Protein AF-A0A350P5P6-F1 (afdb_monomer_lite)

Structure (mmCIF, N/CA/C/O backbone):
data_AF-A0A350P5P6-F1
#
_entry.id   AF-A0A350P5P6-F1
#
loop_
_atom_site.group_PDB
_atom_site.id
_atom_site.type_symbol
_atom_site.label_atom_id
_atom_site.label_alt_id
_atom_site.label_comp_id
_atom_site.label_asym_id
_atom_site.label_entity_id
_atom_site.label_seq_id
_atom_site.pdbx_PDB_ins_code
_atom_site.Cartn_x
_atom_site.Cartn_y
_atom_site.Cartn_z
_atom_site.occupancy
_atom_site.B_iso_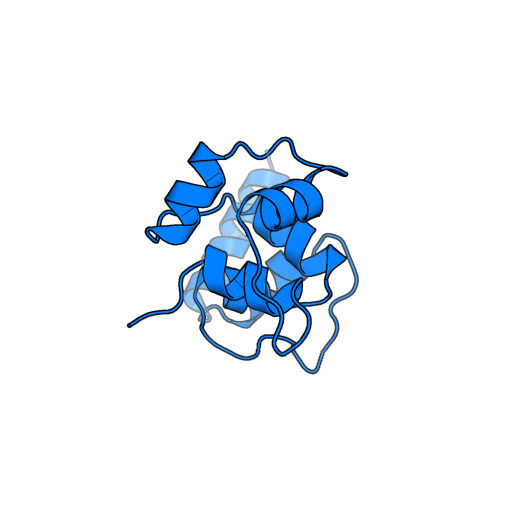or_equiv
_atom_site.auth_seq_id
_atom_site.auth_comp_id
_atom_site.auth_asym_id
_atom_site.auth_atom_id
_atom_site.pdbx_PDB_model_num
ATOM 1 N N . MET A 1 1 ? -15.021 -11.899 0.113 1.00 54.78 1 MET A N 1
ATOM 2 C CA . MET A 1 1 ? -14.734 -10.493 -0.240 1.00 54.78 1 MET A CA 1
ATOM 3 C C . MET A 1 1 ? -13.230 -10.360 -0.324 1.00 54.78 1 MET A C 1
ATOM 5 O O . MET A 1 1 ? -12.569 -10.803 0.603 1.00 54.78 1 MET A O 1
ATOM 9 N N . THR A 1 2 ? -12.703 -9.854 -1.435 1.00 73.69 2 THR A N 1
ATOM 10 C CA . THR A 1 2 ? -11.263 -9.608 -1.598 1.00 73.69 2 THR A CA 1
ATOM 11 C C . THR A 1 2 ? -10.890 -8.368 -0.795 1.00 73.69 2 THR A C 1
ATOM 13 O O . THR A 1 2 ? -11.576 -7.354 -0.919 1.00 73.69 2 THR A O 1
ATOM 16 N N . GLU A 1 3 ? -9.846 -8.439 0.034 1.00 87.50 3 GLU A N 1
ATOM 17 C CA . GLU A 1 3 ? -9.342 -7.257 0.740 1.00 87.50 3 GLU A CA 1
ATOM 18 C C . GLU A 1 3 ? -8.945 -6.178 -0.269 1.00 87.50 3 GLU A C 1
ATOM 20 O O . GLU A 1 3 ? -8.384 -6.462 -1.333 1.00 87.50 3 GLU A O 1
ATOM 25 N N . THR A 1 4 ? -9.234 -4.925 0.055 1.00 94.31 4 THR A N 1
ATOM 26 C CA . THR A 1 4 ? -8.873 -3.792 -0.793 1.00 94.31 4 THR A CA 1
ATOM 27 C C . THR A 1 4 ? -7.486 -3.265 -0.437 1.00 94.31 4 THR A C 1
ATOM 29 O O . THR A 1 4 ? -6.906 -3.603 0.597 1.00 94.31 4 THR A O 1
ATOM 32 N N . ILE A 1 5 ? -6.937 -2.392 -1.284 1.00 94.25 5 ILE A N 1
ATOM 33 C CA . ILE A 1 5 ? -5.680 -1.698 -0.973 1.00 94.25 5 ILE A CA 1
ATOM 34 C C . ILE A 1 5 ? -5.833 -0.880 0.318 1.00 94.25 5 ILE A C 1
ATOM 36 O O . ILE A 1 5 ? -4.906 -0.820 1.123 1.00 94.25 5 ILE A O 1
ATOM 40 N N . PHE A 1 6 ? -7.005 -0.274 0.539 1.00 95.12 6 PHE A N 1
ATOM 41 C CA . PHE A 1 6 ? -7.289 0.434 1.785 1.00 95.12 6 PHE A CA 1
ATOM 42 C C . PHE A 1 6 ? -7.207 -0.494 2.999 1.00 95.12 6 PHE A C 1
ATOM 44 O O . PHE A 1 6 ? -6.531 -0.144 3.963 1.00 95.12 6 PHE A O 1
ATOM 51 N N . ASP A 1 7 ? -7.844 -1.666 2.937 1.00 94.44 7 ASP A N 1
ATOM 52 C CA . ASP A 1 7 ? -7.867 -2.620 4.053 1.00 94.44 7 ASP A CA 1
ATOM 53 C C . ASP A 1 7 ? -6.453 -3.082 4.405 1.00 94.44 7 ASP A C 1
ATOM 55 O O . ASP A 1 7 ? -6.063 -3.079 5.570 1.00 94.44 7 ASP A O 1
ATOM 59 N N . ARG A 1 8 ? -5.630 -3.364 3.390 1.00 94.44 8 ARG A N 1
ATOM 60 C CA . ARG A 1 8 ? -4.229 -3.740 3.596 1.00 94.44 8 ARG A CA 1
ATOM 61 C C . ARG A 1 8 ? -3.408 -2.623 4.223 1.00 94.44 8 ARG A C 1
ATOM 63 O O . ARG A 1 8 ? -2.661 -2.874 5.165 1.00 94.44 8 ARG A O 1
ATOM 70 N N . ILE A 1 9 ? -3.566 -1.379 3.769 1.00 95.06 9 ILE A N 1
ATOM 71 C CA . ILE A 1 9 ? -2.908 -0.228 4.409 1.00 95.06 9 ILE A CA 1
ATOM 72 C C . ILE A 1 9 ? -3.381 -0.080 5.857 1.00 95.06 9 ILE A C 1
ATOM 74 O O . ILE A 1 9 ? -2.559 0.161 6.740 1.00 95.06 9 ILE A O 1
ATOM 78 N N . ALA A 1 10 ? -4.683 -0.228 6.106 1.00 94.81 10 ALA A N 1
ATOM 79 C CA . ALA A 1 10 ? -5.263 -0.139 7.437 1.00 94.81 10 ALA A CA 1
ATOM 80 C C . ALA A 1 10 ? -4.690 -1.207 8.376 1.00 94.81 10 ALA A C 1
ATOM 82 O O . ALA A 1 10 ? -4.314 -0.874 9.497 1.00 94.81 10 ALA A O 1
ATOM 83 N N . THR A 1 11 ? -4.517 -2.441 7.901 1.00 93.88 11 THR A N 1
ATOM 84 C CA . THR A 1 11 ? -3.836 -3.518 8.636 1.00 93.88 11 THR A CA 1
ATOM 85 C C . THR A 1 11 ? -2.388 -3.162 8.981 1.00 93.88 11 THR A C 1
ATOM 87 O O . THR A 1 11 ? -1.908 -3.501 10.059 1.00 93.88 11 THR A O 1
ATOM 90 N N . VAL A 1 12 ? -1.681 -2.456 8.095 1.00 93.75 12 VAL A N 1
ATOM 91 C CA . VAL A 1 12 ? -0.276 -2.069 8.310 1.00 93.75 12 VAL A CA 1
ATOM 92 C C . VAL A 1 12 ? -0.135 -0.949 9.344 1.00 93.75 12 VAL A C 1
ATOM 94 O O . VAL A 1 12 ? 0.784 -0.984 10.161 1.00 93.75 12 VAL A O 1
ATOM 97 N N . ILE A 1 13 ? -0.998 0.071 9.283 1.00 94.75 13 ILE A N 1
ATOM 98 C CA . ILE A 1 13 ? -0.866 1.281 10.116 1.00 94.75 13 ILE A CA 1
ATOM 99 C C . ILE A 1 13 ? -1.695 1.233 11.401 1.00 94.75 13 ILE A C 1
ATOM 101 O O . ILE A 1 13 ? -1.488 2.062 12.287 1.00 94.75 13 ILE A O 1
ATOM 105 N N . GLY A 1 14 ? -2.669 0.328 11.470 1.00 90.50 14 GLY A N 1
ATOM 106 C CA . GLY A 1 14 ? -3.602 0.198 12.578 1.00 90.50 14 GLY A CA 1
ATOM 107 C C . GLY A 1 14 ? -3.051 -0.636 13.729 1.00 90.50 14 GLY A C 1
ATOM 108 O O . GLY A 1 14 ? -2.255 -1.554 13.547 1.00 90.50 14 GLY A O 1
ATOM 109 N N . THR A 1 15 ? -3.531 -0.334 14.931 1.00 86.44 15 THR A N 1
ATOM 110 C CA . THR A 1 15 ? -3.354 -1.190 16.109 1.00 86.44 15 THR A CA 1
ATOM 111 C C . THR A 1 15 ? -4.487 -2.222 16.147 1.00 86.44 15 THR A C 1
ATOM 113 O O . THR A 1 15 ? -5.625 -1.861 15.824 1.00 86.44 15 THR A O 1
ATOM 116 N N . PRO A 1 16 ? -4.243 -3.478 16.571 1.00 81.31 16 PRO A N 1
ATOM 117 C CA . PRO A 1 16 ? -5.313 -4.455 16.758 1.00 81.31 16 PRO A CA 1
ATOM 118 C C . PRO A 1 16 ? -6.471 -3.890 17.595 1.00 81.31 16 PRO A C 1
ATOM 120 O O . PRO A 1 16 ? -6.258 -3.333 18.670 1.00 81.31 16 PRO A O 1
ATOM 123 N N . GLY A 1 17 ? -7.698 -4.010 17.084 1.00 80.19 17 GLY A N 1
ATOM 124 C CA . GLY A 1 17 ? -8.911 -3.502 17.738 1.00 80.19 17 GLY A CA 1
ATOM 125 C C . GLY A 1 17 ? -9.207 -2.012 17.523 1.00 80.19 17 GLY A C 1
ATOM 126 O O . GLY A 1 17 ? -10.279 -1.551 17.915 1.00 80.19 17 GLY A O 1
ATOM 127 N N . GLN A 1 18 ? -8.321 -1.254 16.870 1.00 88.00 18 GLN A N 1
ATOM 128 C CA . GLN A 1 18 ? -8.563 0.148 16.537 1.00 88.00 18 GLN A CA 1
ATOM 129 C C . GLN A 1 18 ? -9.109 0.296 15.114 1.00 88.00 18 GLN A C 1
ATOM 131 O O . GLN A 1 18 ? -8.568 -0.244 14.151 1.00 88.00 18 GLN A O 1
ATOM 136 N N . LYS A 1 19 ? -10.165 1.101 14.967 1.00 90.75 19 LYS A N 1
ATOM 137 C CA . LYS A 1 19 ? -10.689 1.476 13.652 1.00 90.75 19 LYS A CA 1
ATOM 138 C C . LYS A 1 19 ? -9.757 2.485 12.977 1.00 90.75 19 LYS A C 1
ATOM 140 O O . LYS A 1 19 ? -9.462 3.528 13.557 1.00 90.75 19 LYS A O 1
ATOM 145 N N . VAL A 1 20 ? -9.341 2.181 11.750 1.00 94.44 20 VAL A N 1
ATOM 146 C CA . VAL A 1 20 ? -8.554 3.075 10.889 1.00 94.44 20 VAL A CA 1
ATOM 147 C C . VAL A 1 20 ? -9.487 3.845 9.960 1.00 94.44 20 VAL A C 1
ATOM 149 O O . VAL A 1 20 ? -10.379 3.267 9.336 1.00 94.44 20 VAL A O 1
ATOM 152 N N . TYR A 1 21 ? -9.279 5.155 9.850 1.00 95.00 21 TYR A N 1
ATOM 153 C CA . TYR A 1 21 ? -10.042 6.037 8.973 1.00 95.00 21 TYR A CA 1
ATOM 154 C C . TYR A 1 21 ? -9.213 6.478 7.763 1.00 95.00 21 TYR A C 1
ATOM 156 O O . TYR A 1 21 ? -7.984 6.423 7.747 1.00 95.00 21 TYR A O 1
ATOM 164 N N . GLN A 1 22 ? -9.883 7.005 6.735 1.00 93.88 22 GLN A N 1
ATOM 165 C CA . GLN A 1 22 ? -9.204 7.540 5.547 1.00 93.88 22 GLN A CA 1
ATOM 166 C C . GLN A 1 22 ? -8.187 8.641 5.887 1.00 93.88 22 GLN A C 1
ATOM 168 O O . GLN A 1 22 ? -7.146 8.741 5.241 1.00 93.88 22 GLN A O 1
ATOM 173 N N . ALA A 1 23 ? -8.457 9.445 6.920 1.00 94.19 23 ALA A N 1
ATOM 174 C CA . ALA A 1 23 ? -7.538 10.476 7.394 1.00 94.19 23 ALA A CA 1
ATOM 175 C C . ALA A 1 23 ? -6.210 9.892 7.911 1.00 94.19 23 ALA A C 1
ATOM 177 O O . ALA A 1 23 ? -5.154 10.488 7.684 1.00 94.19 23 ALA A O 1
ATOM 178 N N . ASP A 1 24 ? -6.246 8.713 8.538 1.00 95.31 24 ASP A N 1
ATOM 179 C CA . ASP A 1 24 ? -5.054 8.020 9.033 1.00 95.31 24 ASP A CA 1
ATOM 180 C C . ASP A 1 24 ? -4.200 7.515 7.870 1.00 95.31 24 ASP A C 1
ATOM 182 O O . ASP A 1 24 ? -2.985 7.721 7.850 1.00 95.31 24 ASP A O 1
ATOM 186 N N . VAL A 1 25 ? -4.849 6.960 6.840 1.00 94.25 25 VAL A N 1
ATOM 187 C CA . VAL A 1 25 ? -4.185 6.580 5.588 1.00 94.25 25 VAL A CA 1
ATOM 188 C C . VAL A 1 25 ? -3.528 7.798 4.943 1.00 94.25 25 VAL A C 1
ATOM 190 O O . VAL A 1 25 ? -2.339 7.765 4.653 1.00 94.25 25 VAL A O 1
ATOM 193 N N . ILE A 1 26 ? -4.233 8.924 4.794 1.00 95.00 26 ILE A N 1
ATOM 194 C CA . ILE A 1 26 ? -3.639 10.157 4.241 1.00 95.00 26 ILE A CA 1
ATOM 195 C C . ILE A 1 26 ? -2.413 10.592 5.058 1.00 95.00 26 ILE A C 1
ATOM 197 O O . ILE A 1 26 ? -1.376 10.955 4.492 1.00 95.00 26 ILE A O 1
ATOM 201 N N . LYS A 1 27 ? -2.505 10.538 6.392 1.00 94.50 27 LYS A N 1
ATOM 202 C CA . LYS A 1 27 ? -1.407 10.898 7.296 1.00 94.50 27 LYS A CA 1
ATOM 203 C C . LYS A 1 27 ? -0.194 9.982 7.119 1.00 94.50 27 LYS A C 1
ATOM 205 O O . LYS A 1 27 ? 0.931 10.482 7.138 1.00 94.50 27 LYS A O 1
ATOM 210 N N . ALA A 1 28 ? -0.400 8.687 6.880 1.00 93.19 28 ALA A N 1
ATOM 211 C CA . ALA A 1 28 ? 0.680 7.731 6.639 1.00 93.19 28 ALA A CA 1
ATOM 212 C C . ALA A 1 28 ? 1.552 8.112 5.426 1.00 93.19 28 ALA A C 1
ATOM 214 O O . ALA A 1 28 ? 2.770 7.915 5.472 1.00 93.19 28 ALA A O 1
ATOM 215 N N . PHE A 1 29 ? 0.959 8.728 4.393 1.00 93.06 29 PHE A N 1
ATOM 216 C CA . PHE A 1 29 ? 1.636 9.132 3.151 1.00 93.06 29 PHE A CA 1
ATOM 217 C C . PHE A 1 29 ? 2.203 10.563 3.147 1.00 93.06 29 PHE A C 1
ATOM 219 O O . PHE A 1 29 ? 3.107 10.851 2.359 1.00 93.06 29 PHE A O 1
ATOM 226 N N . ARG A 1 30 ? 1.736 11.448 4.042 1.00 88.75 30 ARG A N 1
ATOM 227 C CA . ARG A 1 30 ? 2.088 12.886 4.068 1.00 88.75 30 ARG A CA 1
ATOM 228 C C . ARG A 1 30 ? 3.583 13.254 4.070 1.00 88.75 30 ARG A C 1
ATOM 230 O O . ARG A 1 30 ? 3.877 14.332 3.562 1.00 88.75 30 ARG A O 1
ATOM 237 N N . PRO A 1 31 ? 4.529 12.438 4.575 1.00 85.81 31 PRO A N 1
ATOM 238 C CA . PRO A 1 31 ? 5.948 12.792 4.496 1.00 85.81 31 PRO A CA 1
ATOM 239 C C . PRO A 1 31 ? 6.517 12.835 3.070 1.00 85.81 31 PRO A C 1
ATOM 241 O O . PRO A 1 31 ? 7.528 13.492 2.851 1.00 85.81 31 PRO A O 1
ATOM 244 N N . LYS A 1 32 ? 5.894 12.143 2.104 1.00 87.75 32 LYS A N 1
ATOM 245 C CA . LYS A 1 32 ? 6.389 12.062 0.717 1.00 87.75 32 LYS A CA 1
ATOM 246 C C . LYS A 1 32 ? 5.328 12.404 -0.322 1.00 87.75 32 LYS A C 1
ATOM 248 O O . LYS A 1 32 ? 5.643 13.038 -1.324 1.00 87.75 32 LYS A O 1
ATOM 253 N N . PHE A 1 33 ? 4.072 12.028 -0.084 1.00 91.31 33 PHE A N 1
ATOM 254 C CA . PHE A 1 33 ? 2.996 12.187 -1.056 1.00 91.31 33 PHE A CA 1
ATOM 255 C C . PHE A 1 33 ? 1.831 12.998 -0.505 1.00 91.31 33 PHE A C 1
ATOM 257 O O . PHE A 1 33 ? 1.389 12.830 0.632 1.00 91.31 33 PHE A O 1
ATOM 264 N N . ARG A 1 34 ? 1.250 13.824 -1.377 1.00 92.25 34 ARG A N 1
ATOM 265 C CA . ARG A 1 34 ? -0.069 14.418 -1.153 1.00 92.25 34 ARG A CA 1
ATOM 266 C C . ARG A 1 34 ? -1.135 13.450 -1.658 1.00 92.25 34 ARG A C 1
ATOM 268 O O . ARG A 1 34 ? -1.429 13.409 -2.847 1.00 92.25 34 ARG A O 1
ATOM 275 N N . VAL A 1 35 ? -1.691 12.651 -0.752 1.00 93.06 35 VAL A N 1
ATOM 276 C CA . VAL A 1 35 ? -2.823 11.760 -1.043 1.00 93.06 35 VAL A CA 1
ATOM 277 C C . VAL A 1 35 ? -4.124 12.480 -0.696 1.00 93.06 35 VAL A C 1
ATOM 279 O O . VAL A 1 35 ? -4.264 13.027 0.397 1.00 93.06 35 VAL A O 1
ATOM 282 N N . SER A 1 36 ? -5.066 12.508 -1.640 1.00 93.88 36 SER A N 1
ATOM 283 C CA . SER A 1 36 ? -6.394 13.088 -1.425 1.00 93.88 36 SER A CA 1
ATOM 284 C C . SER A 1 36 ? -7.348 12.061 -0.817 1.00 93.88 36 SER A C 1
ATOM 286 O O . SER A 1 36 ? -7.175 10.858 -1.005 1.00 93.88 36 SER A O 1
ATOM 288 N N . GLN A 1 37 ? -8.410 12.528 -0.163 1.00 93.38 37 GLN A N 1
ATOM 289 C CA . GLN A 1 37 ? -9.474 11.645 0.315 1.00 93.38 37 GLN A CA 1
ATOM 290 C C . GLN A 1 37 ? -10.131 10.854 -0.828 1.00 93.38 37 GLN A C 1
ATOM 292 O O . GLN A 1 37 ? -10.394 9.667 -0.678 1.00 93.38 37 GLN A O 1
ATOM 297 N N . SER A 1 38 ? -10.298 11.473 -2.003 1.00 94.50 38 SER A N 1
ATOM 298 C CA . SER A 1 38 ? -10.806 10.793 -3.203 1.00 94.50 38 SER A CA 1
ATOM 299 C C . SER A 1 38 ? -9.923 9.609 -3.613 1.00 94.50 38 SER A C 1
ATOM 301 O O . SER A 1 38 ? -10.440 8.536 -3.914 1.00 94.50 38 SER A O 1
ATOM 303 N N . SER A 1 39 ? -8.596 9.766 -3.562 1.00 93.94 39 SER A N 1
ATOM 304 C CA . SER A 1 39 ? -7.649 8.680 -3.845 1.00 93.94 39 SER A CA 1
ATOM 305 C C . SER A 1 39 ? -7.820 7.510 -2.875 1.00 93.94 39 SER A C 1
ATOM 307 O O . SER A 1 39 ? -7.821 6.362 -3.302 1.00 93.94 39 SER A O 1
ATOM 309 N N . VAL A 1 40 ? -8.016 7.794 -1.586 1.00 94.69 40 VAL A N 1
ATOM 310 C CA . VAL A 1 40 ? -8.225 6.748 -0.575 1.00 94.69 40 VAL A CA 1
ATOM 311 C C . VAL A 1 40 ? -9.572 6.049 -0.759 1.00 94.69 40 VAL A C 1
ATOM 313 O O . VAL A 1 40 ? -9.630 4.827 -0.674 1.00 94.69 40 VAL A O 1
ATOM 316 N N . SER A 1 41 ? -10.642 6.786 -1.074 1.00 94.94 41 SER A N 1
ATOM 317 C CA . SER A 1 41 ? -11.945 6.186 -1.397 1.00 94.94 41 S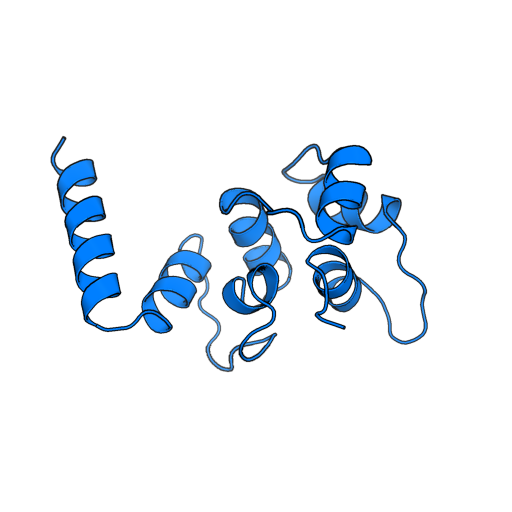ER A CA 1
ATOM 318 C C . SER A 1 41 ? -11.864 5.250 -2.602 1.00 94.94 41 SER A C 1
ATOM 320 O O . SER A 1 41 ? -12.452 4.176 -2.570 1.00 94.94 41 SER A O 1
ATOM 322 N N . LYS A 1 42 ? -11.087 5.617 -3.629 1.00 94.19 42 LYS A N 1
ATOM 323 C CA . LYS A 1 42 ? -10.820 4.752 -4.785 1.00 94.19 42 LYS A CA 1
ATOM 324 C C . LYS A 1 42 ? -10.097 3.462 -4.384 1.00 94.19 42 LYS A C 1
ATOM 326 O O . LYS A 1 42 ? -10.480 2.381 -4.817 1.00 94.19 42 LYS A O 1
ATOM 331 N N . TRP A 1 43 ? -9.105 3.545 -3.498 1.00 94.75 43 TRP A N 1
ATOM 332 C CA . TRP A 1 43 ? -8.425 2.352 -2.976 1.00 94.75 43 TRP A CA 1
ATOM 333 C C . TRP A 1 43 ? -9.342 1.458 -2.142 1.00 94.75 43 TRP A C 1
ATOM 335 O O . TRP A 1 43 ? -9.189 0.242 -2.186 1.00 94.75 43 TRP A O 1
ATOM 345 N N . ALA A 1 44 ? -10.307 2.041 -1.428 1.00 92.56 44 ALA A N 1
ATOM 346 C CA . ALA A 1 44 ? -11.332 1.306 -0.687 1.00 92.56 44 ALA A CA 1
ATOM 347 C C . ALA A 1 44 ? -12.407 0.680 -1.591 1.00 92.56 44 ALA A C 1
ATOM 349 O O . ALA A 1 44 ? -13.103 -0.233 -1.165 1.00 92.56 44 ALA A O 1
ATOM 350 N N . SER A 1 45 ? -12.546 1.137 -2.839 1.00 91.00 45 SER A N 1
ATOM 351 C CA . SER A 1 45 ? -13.422 0.520 -3.842 1.00 91.00 45 SER A CA 1
ATOM 352 C C . SER A 1 45 ? -12.689 -0.449 -4.778 1.00 91.00 45 SER A C 1
ATOM 354 O O . SER A 1 45 ? -13.279 -0.906 -5.752 1.00 91.00 45 SER A O 1
ATOM 356 N N . GLY A 1 46 ? -11.410 -0.749 -4.517 1.00 84.25 46 GLY A N 1
ATOM 357 C CA . GLY A 1 46 ? -10.610 -1.690 -5.311 1.00 84.25 46 GLY A CA 1
ATOM 358 C C . GLY A 1 46 ? -9.887 -1.090 -6.524 1.00 84.25 46 GLY A C 1
ATOM 359 O O . GLY A 1 46 ? -9.390 -1.839 -7.362 1.00 84.25 46 GLY A O 1
ATOM 360 N N . ASP A 1 47 ? -9.805 0.238 -6.634 1.00 88.31 47 ASP A N 1
ATOM 361 C CA . ASP A 1 47 ? -9.015 0.899 -7.679 1.00 88.31 47 ASP A CA 1
ATOM 362 C C . ASP A 1 47 ? -7.507 0.827 -7.379 1.00 88.31 47 ASP A C 1
ATOM 364 O O . ASP A 1 47 ? -7.072 0.610 -6.243 1.00 88.31 47 ASP A O 1
ATOM 368 N N . ARG A 1 48 ? -6.688 1.044 -8.409 1.00 84.31 48 ARG A N 1
ATOM 369 C CA . ARG A 1 48 ? -5.238 0.841 -8.362 1.00 84.31 48 ARG A CA 1
ATOM 370 C C . ARG A 1 48 ? -4.505 1.981 -7.646 1.00 84.31 48 ARG A C 1
ATOM 372 O O . ARG A 1 48 ? -4.807 3.167 -7.794 1.00 84.31 48 ARG A O 1
ATOM 379 N N . MET A 1 49 ? -3.458 1.617 -6.908 1.00 88.38 49 MET A N 1
ATOM 380 C CA . MET A 1 49 ? -2.436 2.548 -6.429 1.00 88.38 49 MET A CA 1
ATOM 381 C C . MET A 1 49 ? -1.305 2.652 -7.462 1.00 88.38 49 MET A C 1
ATOM 383 O O . MET A 1 49 ? -0.937 1.669 -8.096 1.00 88.38 49 MET A O 1
ATOM 387 N N . SER A 1 50 ? -0.716 3.841 -7.614 1.00 87.31 50 SER A N 1
ATOM 388 C CA . SER A 1 50 ? 0.518 4.002 -8.392 1.00 87.31 50 SER A CA 1
ATOM 389 C C . SER A 1 50 ? 1.676 3.231 -7.751 1.00 87.31 50 SER A C 1
ATOM 391 O O . SER A 1 50 ? 1.895 3.386 -6.547 1.00 87.31 50 SER A O 1
ATOM 393 N N . ILE A 1 51 ? 2.469 2.522 -8.558 1.00 82.19 51 ILE A N 1
ATOM 394 C CA . ILE A 1 51 ? 3.611 1.708 -8.107 1.00 82.19 51 ILE A CA 1
ATOM 395 C C . ILE A 1 51 ? 4.548 2.504 -7.189 1.00 82.19 51 ILE A C 1
ATOM 397 O O . ILE A 1 51 ? 4.863 2.039 -6.105 1.00 82.19 51 ILE A O 1
ATOM 401 N N . GLU A 1 52 ? 4.892 3.746 -7.534 1.00 82.12 52 GLU A N 1
ATOM 402 C CA . GLU A 1 52 ? 5.755 4.617 -6.715 1.00 82.12 52 GLU A CA 1
ATOM 403 C C . GLU A 1 52 ? 5.284 4.759 -5.249 1.00 82.12 52 GLU A C 1
ATOM 405 O O . GLU A 1 52 ? 6.077 4.680 -4.309 1.00 82.12 52 GLU A O 1
ATOM 410 N N . LYS A 1 53 ? 3.971 4.917 -5.032 1.00 88.94 53 LYS A N 1
ATOM 411 C CA . LYS A 1 53 ? 3.387 5.014 -3.683 1.00 88.94 53 LYS A CA 1
ATOM 412 C C . LYS A 1 53 ? 3.457 3.677 -2.956 1.00 88.94 53 LYS A C 1
ATOM 414 O O . LYS A 1 53 ? 3.705 3.669 -1.752 1.00 88.94 53 LYS A O 1
ATOM 419 N N . ALA A 1 54 ? 3.268 2.577 -3.683 1.00 87.81 54 ALA A N 1
ATOM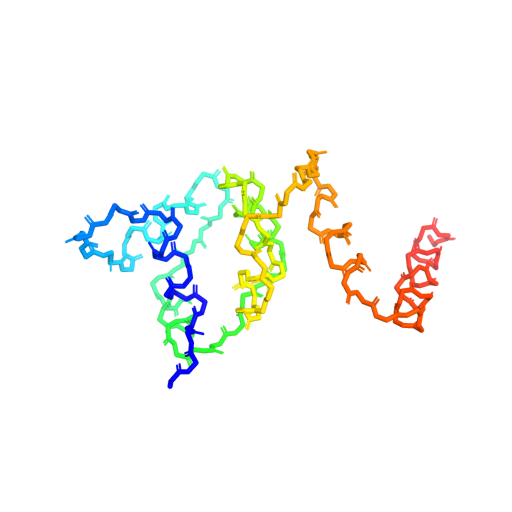 420 C CA . ALA A 1 54 ? 3.388 1.236 -3.135 1.00 87.81 54 ALA A CA 1
ATOM 421 C C . ALA A 1 54 ? 4.835 0.937 -2.722 1.00 87.81 54 ALA A C 1
ATOM 423 O O . ALA A 1 54 ? 5.029 0.483 -1.599 1.00 87.81 54 ALA A O 1
ATOM 424 N N . ILE A 1 55 ? 5.838 1.278 -3.548 1.00 81.81 55 ILE A N 1
ATOM 425 C CA . ILE A 1 55 ? 7.274 1.135 -3.226 1.00 81.81 55 ILE A CA 1
ATOM 426 C C . ILE A 1 55 ? 7.575 1.842 -1.911 1.00 81.81 55 ILE A C 1
ATOM 428 O O . ILE A 1 55 ? 8.044 1.242 -0.946 1.00 81.81 55 ILE A O 1
ATOM 432 N N . TRP A 1 56 ? 7.268 3.136 -1.864 1.00 86.31 56 TRP A N 1
ATOM 433 C CA . TRP A 1 56 ? 7.615 3.961 -0.720 1.00 86.31 56 TRP A CA 1
ATOM 434 C C . TRP A 1 56 ? 6.912 3.508 0.561 1.00 86.31 56 TRP A C 1
ATOM 436 O O . TRP A 1 56 ? 7.539 3.452 1.618 1.00 86.31 56 TRP A O 1
ATOM 446 N N . PHE A 1 57 ? 5.620 3.172 0.482 1.00 91.44 57 PHE A N 1
ATOM 447 C CA . PHE A 1 57 ? 4.869 2.697 1.641 1.00 91.44 57 PHE A CA 1
ATOM 448 C C . PHE A 1 57 ? 5.425 1.362 2.146 1.00 91.44 57 PHE A C 1
ATOM 450 O O . PHE A 1 57 ? 5.668 1.210 3.342 1.00 91.44 57 PHE A O 1
ATOM 457 N N . SER A 1 58 ? 5.694 0.434 1.230 1.00 88.62 58 SER A N 1
ATOM 458 C CA . SER A 1 58 ? 6.246 -0.890 1.532 1.00 88.62 58 SER A CA 1
ATOM 459 C C . SER A 1 58 ? 7.611 -0.787 2.209 1.00 88.62 58 SER A C 1
ATOM 461 O O . SER A 1 58 ? 7.824 -1.387 3.260 1.00 88.62 58 SER A O 1
ATOM 463 N N . ASN A 1 59 ? 8.482 0.093 1.707 1.00 84.50 59 ASN A N 1
ATOM 464 C CA . ASN A 1 59 ? 9.778 0.394 2.319 1.00 84.50 59 ASN A CA 1
ATOM 465 C C . ASN A 1 59 ? 9.649 1.023 3.708 1.00 84.50 59 ASN A C 1
ATOM 467 O O . ASN A 1 59 ? 10.342 0.619 4.644 1.00 84.50 59 ASN A O 1
ATOM 471 N N . LYS A 1 60 ? 8.754 2.005 3.856 1.00 87.50 60 LYS A N 1
ATOM 472 C CA . LYS A 1 60 ? 8.541 2.714 5.122 1.00 87.50 60 LYS A CA 1
ATOM 473 C C . LYS A 1 60 ? 8.038 1.787 6.228 1.00 87.50 60 LYS A C 1
ATOM 475 O O . LYS A 1 60 ? 8.465 1.930 7.369 1.00 87.50 60 LYS A O 1
ATOM 480 N N . TYR A 1 61 ? 7.123 0.878 5.899 1.00 89.81 61 TYR A N 1
ATOM 481 C CA . TYR A 1 61 ? 6.477 -0.008 6.870 1.00 89.81 61 TYR A CA 1
ATOM 482 C C . TYR A 1 61 ? 7.045 -1.434 6.884 1.00 89.81 61 TYR A C 1
ATOM 484 O O . TYR A 1 61 ? 6.560 -2.263 7.653 1.00 89.81 61 TYR A O 1
ATOM 492 N N . LYS A 1 62 ? 8.088 -1.703 6.086 1.00 86.38 62 LYS A N 1
ATOM 493 C CA . LYS A 1 62 ? 8.770 -3.003 5.976 1.00 86.38 62 LYS A CA 1
ATOM 494 C C . LYS A 1 62 ? 7.789 -4.150 5.690 1.00 86.38 62 LYS A C 1
ATOM 496 O O . LYS A 1 62 ? 7.754 -5.151 6.404 1.00 86.38 62 LYS A O 1
ATOM 501 N N . VAL A 1 63 ? 6.973 -3.971 4.651 1.00 88.44 63 VAL A N 1
ATOM 502 C CA . VAL A 1 63 ? 6.000 -4.962 4.154 1.00 88.44 63 VAL A CA 1
ATOM 503 C C . VAL A 1 63 ? 6.246 -5.263 2.677 1.00 88.44 63 VAL A C 1
ATOM 505 O O . VAL A 1 63 ? 6.829 -4.437 1.983 1.00 88.44 63 VAL A O 1
ATOM 508 N N . SER A 1 64 ? 5.799 -6.422 2.191 1.00 86.94 64 SER A N 1
ATOM 509 C CA . SER A 1 64 ? 5.795 -6.739 0.761 1.00 86.94 64 SER A CA 1
ATOM 510 C C . SER A 1 64 ? 4.826 -5.808 0.048 1.00 86.94 64 SER A C 1
ATOM 512 O O . SER A 1 64 ? 3.650 -5.697 0.419 1.00 86.94 64 SER A O 1
ATOM 514 N N . GLY A 1 65 ? 5.303 -5.144 -1.001 1.00 85.06 65 GLY A N 1
ATOM 515 C CA . GLY A 1 65 ? 4.400 -4.349 -1.815 1.00 85.06 65 GLY A CA 1
ATOM 516 C C . GLY A 1 65 ? 3.711 -5.143 -2.918 1.00 85.06 65 GLY A C 1
ATOM 517 O O . GLY A 1 65 ? 2.696 -4.664 -3.418 1.00 85.06 65 GLY A O 1
ATOM 518 N N . TRP A 1 66 ? 4.175 -6.362 -3.236 1.00 85.56 66 TRP A N 1
ATOM 519 C CA . TRP A 1 66 ? 3.342 -7.319 -3.970 1.00 85.56 66 TRP A CA 1
ATOM 520 C C . TRP A 1 66 ? 2.071 -7.595 -3.169 1.00 85.56 66 TRP A C 1
ATOM 522 O O . TRP A 1 66 ? 0.981 -7.266 -3.637 1.00 85.56 66 TRP A O 1
ATOM 532 N N . TRP A 1 67 ? 2.217 -8.026 -1.910 1.00 90.31 67 TRP A N 1
ATOM 533 C CA . TRP A 1 67 ? 1.084 -8.223 -1.005 1.00 90.31 67 TRP A CA 1
ATOM 534 C C . TRP A 1 67 ? 0.223 -6.962 -0.874 1.00 90.31 67 TRP A C 1
ATOM 536 O O . TRP A 1 67 ? -1.000 -7.037 -0.951 1.00 90.31 67 TRP A O 1
ATOM 546 N N . LEU A 1 68 ? 0.825 -5.775 -0.749 1.00 90.62 68 LEU A N 1
ATOM 547 C CA . LEU A 1 68 ? 0.071 -4.517 -0.677 1.00 90.62 68 LEU A CA 1
ATOM 548 C C . LEU A 1 68 ? -0.817 -4.278 -1.910 1.00 90.62 68 LEU A C 1
ATOM 550 O O . LEU A 1 68 ? -1.938 -3.777 -1.781 1.00 90.62 68 LEU A O 1
ATOM 554 N N . LEU A 1 69 ? -0.326 -4.594 -3.107 1.00 89.19 69 LEU A N 1
ATOM 555 C CA . LEU A 1 69 ? -1.035 -4.335 -4.357 1.00 89.19 69 LEU A CA 1
ATOM 556 C C . LEU A 1 69 ? -2.065 -5.423 -4.669 1.00 89.19 69 LEU A C 1
ATOM 558 O O . LEU A 1 69 ? -3.188 -5.091 -5.050 1.00 89.19 69 LEU A O 1
ATOM 562 N N . THR A 1 70 ? -1.710 -6.691 -4.470 1.00 87.38 70 THR A N 1
ATOM 563 C CA . THR A 1 70 ? -2.494 -7.851 -4.924 1.00 87.38 70 THR A CA 1
ATOM 564 C C . THR A 1 70 ? -3.263 -8.538 -3.797 1.00 87.38 70 THR A C 1
ATOM 566 O O . THR A 1 70 ? -4.316 -9.118 -4.040 1.00 87.38 70 THR A O 1
ATOM 569 N N . GLY A 1 71 ? -2.785 -8.433 -2.556 1.00 88.62 71 GLY A N 1
ATOM 570 C CA . GLY A 1 71 ? -3.247 -9.234 -1.420 1.00 88.62 71 GLY A CA 1
ATOM 571 C C . GLY A 1 71 ? -2.689 -10.656 -1.397 1.00 88.62 71 GLY A C 1
ATOM 572 O O . GLY A 1 71 ? -3.066 -11.438 -0.528 1.00 88.62 71 GLY A O 1
ATOM 573 N N . GLU A 1 72 ? -1.798 -11.000 -2.327 1.00 87.62 72 GLU A N 1
ATOM 574 C CA . GLU A 1 72 ? -1.219 -12.335 -2.445 1.00 87.62 72 GLU A CA 1
ATOM 575 C C . GLU A 1 72 ? 0.138 -12.428 -1.739 1.00 87.62 72 GLU A C 1
ATOM 577 O O . GLU A 1 72 ? 0.905 -11.465 -1.694 1.00 87.62 72 GLU A O 1
ATOM 582 N N . GLY A 1 73 ? 0.457 -13.615 -1.220 1.00 85.31 73 GLY A N 1
ATOM 583 C CA . GLY A 1 73 ? 1.724 -13.878 -0.536 1.00 85.31 73 GLY A CA 1
ATOM 584 C C . GLY A 1 73 ? 1.793 -13.327 0.898 1.00 85.31 73 GLY A C 1
ATOM 585 O O . GLY A 1 73 ? 0.784 -12.897 1.463 1.00 85.31 73 GLY A O 1
ATOM 586 N N . PRO A 1 74 ? 2.972 -13.388 1.539 1.00 85.81 74 PRO A N 1
ATOM 587 C CA . PRO A 1 74 ? 3.151 -12.911 2.905 1.00 85.81 74 PRO A CA 1
ATOM 588 C C . PRO A 1 74 ? 3.244 -11.379 2.973 1.00 85.81 74 PRO A C 1
ATOM 590 O O . PRO A 1 74 ? 4.019 -10.753 2.255 1.00 85.81 74 PRO A O 1
ATOM 593 N N . MET A 1 75 ? 2.532 -10.771 3.929 1.00 88.50 75 MET A N 1
ATOM 594 C CA . MET A 1 75 ? 2.625 -9.332 4.230 1.00 88.50 75 MET A CA 1
ATOM 595 C C . MET A 1 75 ? 4.051 -8.894 4.581 1.00 88.50 75 MET A C 1
ATOM 597 O O . MET A 1 75 ? 4.471 -7.797 4.225 1.00 88.50 75 MET A O 1
ATOM 601 N N . ARG A 1 76 ? 4.792 -9.722 5.319 1.00 84.75 76 ARG A N 1
ATOM 602 C CA . ARG A 1 76 ? 6.179 -9.463 5.715 1.00 84.75 76 ARG A CA 1
ATOM 603 C C . ARG A 1 76 ? 7.023 -10.641 5.236 1.00 84.75 76 ARG A C 1
ATOM 605 O O . ARG A 1 76 ? 6.924 -11.703 5.848 1.00 84.75 76 ARG A O 1
ATOM 612 N N . PRO A 1 77 ? 7.780 -10.497 4.138 1.00 69.81 77 PRO A N 1
ATOM 613 C CA . PRO A 1 77 ? 8.640 -11.571 3.670 1.00 69.81 77 PRO A CA 1
ATOM 614 C C . PRO A 1 77 ? 9.751 -11.829 4.698 1.00 69.81 77 PRO A C 1
ATOM 616 O O . PRO A 1 77 ? 10.227 -10.903 5.356 1.00 69.81 77 PRO A O 1
ATOM 619 N N . GLU A 1 78 ? 10.163 -13.090 4.838 1.00 61.25 78 GLU A N 1
ATOM 620 C CA . GLU A 1 78 ? 11.235 -13.504 5.762 1.00 61.25 78 GLU A CA 1
ATOM 621 C C . GLU A 1 78 ? 12.595 -12.887 5.394 1.00 61.25 78 GLU A C 1
ATOM 623 O O . GLU A 1 78 ? 13.459 -12.709 6.251 1.00 61.25 78 GLU A O 1
ATOM 628 N N . TYR A 1 79 ? 12.759 -12.493 4.130 1.00 56.09 79 TYR A N 1
ATOM 629 C CA . TYR A 1 79 ? 13.921 -11.774 3.630 1.00 56.09 79 TYR A CA 1
ATOM 630 C C . TYR A 1 79 ? 13.599 -10.277 3.546 1.00 56.09 79 TYR A C 1
ATOM 632 O O . TYR A 1 79 ? 12.832 -9.840 2.688 1.00 56.09 79 TYR A O 1
ATOM 640 N N . GLN A 1 80 ? 14.186 -9.478 4.441 1.00 52.53 80 GLN A N 1
ATOM 641 C CA . GLN A 1 80 ? 14.172 -8.021 4.311 1.00 52.53 80 GLN A CA 1
ATOM 642 C C . GLN A 1 80 ? 15.085 -7.623 3.155 1.00 52.53 80 GLN A C 1
ATOM 644 O O . GLN A 1 80 ? 16.305 -7.728 3.247 1.00 52.53 80 GLN A O 1
ATOM 649 N N . ILE A 1 81 ? 14.489 -7.164 2.059 1.00 53.28 81 ILE A N 1
ATOM 650 C CA . ILE A 1 81 ? 15.236 -6.485 1.008 1.00 53.28 81 ILE A CA 1
ATOM 651 C C . ILE A 1 81 ? 15.327 -5.016 1.440 1.00 53.28 81 ILE A C 1
ATOM 653 O O . ILE A 1 81 ? 14.355 -4.267 1.365 1.00 53.28 81 ILE A O 1
ATOM 657 N N . ASP A 1 82 ? 16.467 -4.610 1.990 1.00 47.72 82 ASP A N 1
ATOM 658 C CA . ASP A 1 82 ? 1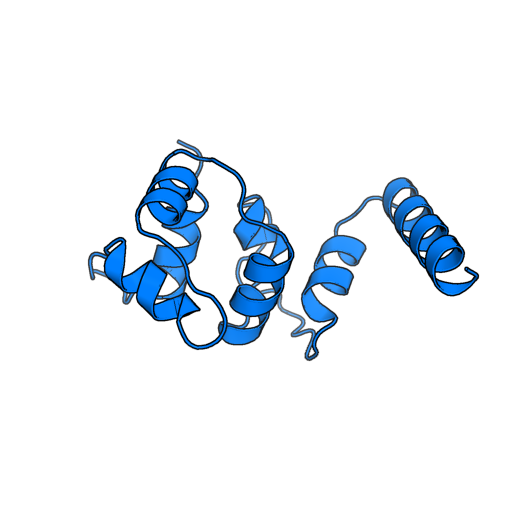6.717 -3.213 2.341 1.00 47.72 82 ASP A CA 1
ATOM 659 C C . ASP A 1 82 ? 17.176 -2.425 1.102 1.00 47.72 82 ASP A C 1
ATOM 661 O O . ASP A 1 82 ? 18.107 -2.834 0.414 1.00 47.72 82 ASP A O 1
ATOM 665 N N . GLY A 1 83 ? 16.530 -1.287 0.811 1.00 54.16 83 GLY A N 1
ATOM 666 C CA . GLY A 1 83 ? 16.914 -0.375 -0.279 1.00 54.16 83 GLY A CA 1
ATOM 667 C C . GLY A 1 83 ? 15.731 0.194 -1.074 1.00 54.16 83 GLY A C 1
ATOM 668 O O . GLY A 1 83 ? 14.599 -0.278 -0.953 1.00 54.16 83 GLY A O 1
ATOM 669 N N . GLU A 1 84 ? 15.979 1.222 -1.896 1.00 53.44 84 GLU A N 1
ATOM 670 C CA . GLU A 1 84 ? 14.967 1.798 -2.806 1.00 53.44 84 GLU A CA 1
ATOM 671 C C . GLU A 1 84 ? 14.467 0.776 -3.850 1.00 53.44 84 GLU A C 1
ATOM 673 O O . GLU A 1 84 ? 13.321 0.864 -4.289 1.00 53.44 84 GLU A O 1
ATOM 678 N N . ASP A 1 85 ? 15.258 -0.267 -4.121 1.00 56.19 85 ASP A N 1
ATOM 679 C CA . ASP A 1 85 ? 14.969 -1.333 -5.087 1.00 56.19 85 ASP A CA 1
ATOM 680 C C . ASP A 1 85 ? 14.139 -2.501 -4.521 1.00 56.19 85 ASP A C 1
ATOM 682 O O . ASP A 1 85 ? 13.858 -3.461 -5.242 1.00 56.19 85 ASP A O 1
ATOM 686 N N . SER A 1 86 ? 13.723 -2.450 -3.245 1.00 60.56 86 SER A N 1
ATOM 687 C CA . SER A 1 86 ? 13.128 -3.615 -2.568 1.00 60.56 86 SER A CA 1
ATOM 688 C C . SER A 1 86 ? 11.853 -4.129 -3.233 1.00 60.56 86 SER A C 1
ATOM 690 O O . SER A 1 86 ? 11.685 -5.334 -3.381 1.00 60.56 86 SER A O 1
ATOM 692 N N . LEU A 1 87 ? 10.983 -3.226 -3.701 1.00 60.12 87 LEU A N 1
ATOM 693 C CA . LEU A 1 87 ? 9.756 -3.618 -4.383 1.00 60.12 87 LEU A CA 1
ATOM 694 C C . LEU A 1 87 ? 10.046 -4.159 -5.778 1.00 60.12 87 LEU A C 1
ATOM 696 O O . LEU A 1 87 ? 9.365 -5.071 -6.221 1.00 60.12 87 LEU A O 1
ATOM 700 N N . LEU A 1 88 ? 11.015 -3.581 -6.493 1.00 64.50 88 LEU A N 1
ATOM 701 C CA . LEU A 1 88 ? 11.360 -4.075 -7.819 1.00 64.50 88 LEU A CA 1
ATOM 702 C C . LEU A 1 88 ? 11.900 -5.499 -7.694 1.00 64.50 88 LEU A C 1
ATOM 704 O O . LEU A 1 88 ? 11.482 -6.361 -8.450 1.00 64.50 88 LEU A O 1
ATOM 708 N N . LEU A 1 89 ? 12.753 -5.755 -6.700 1.00 63.97 89 LEU A N 1
ATOM 709 C CA . LEU A 1 89 ? 13.279 -7.083 -6.396 1.00 63.97 89 LEU A CA 1
ATOM 710 C C . LEU A 1 89 ? 12.204 -8.044 -5.866 1.00 63.97 89 LEU A C 1
ATOM 712 O O . LEU A 1 89 ? 12.253 -9.218 -6.213 1.00 63.97 89 LEU A O 1
ATOM 716 N N . ASP A 1 90 ? 11.228 -7.567 -5.088 1.00 65.25 90 ASP A N 1
ATOM 717 C CA . ASP A 1 90 ? 10.086 -8.358 -4.597 1.00 65.25 90 ASP A CA 1
ATOM 718 C C . ASP A 1 90 ? 9.081 -8.686 -5.718 1.00 65.25 90 ASP A C 1
ATOM 720 O O . ASP A 1 90 ? 8.595 -9.805 -5.841 1.00 65.25 90 ASP A O 1
ATOM 724 N N . ILE A 1 91 ? 8.800 -7.738 -6.613 1.00 66.56 91 ILE A N 1
ATOM 725 C CA . ILE A 1 91 ? 7.992 -7.987 -7.812 1.00 66.56 91 ILE A CA 1
ATOM 726 C C . ILE A 1 91 ? 8.751 -8.942 -8.727 1.00 66.56 91 ILE A C 1
ATOM 728 O O . ILE A 1 91 ? 8.204 -9.966 -9.126 1.00 66.56 91 ILE A O 1
ATOM 732 N N . LEU A 1 92 ? 10.021 -8.644 -9.022 1.00 67.50 92 LEU A N 1
ATOM 733 C CA . LEU A 1 92 ? 10.865 -9.496 -9.846 1.00 67.50 92 LEU A CA 1
ATOM 734 C C . LEU A 1 92 ? 10.918 -10.898 -9.267 1.00 67.50 92 LEU A C 1
ATOM 736 O O . LEU A 1 92 ? 10.692 -11.817 -10.027 1.00 67.50 92 LEU A O 1
ATOM 740 N N . SER A 1 93 ? 11.155 -11.106 -7.972 1.00 65.69 93 SER A N 1
ATOM 741 C CA . SER A 1 93 ? 11.273 -12.449 -7.387 1.00 65.69 93 SER A CA 1
ATOM 742 C C . SER A 1 93 ? 10.005 -13.292 -7.569 1.00 65.69 93 SER A C 1
ATOM 744 O O . SER A 1 93 ? 10.130 -14.486 -7.865 1.00 65.69 93 SER A O 1
ATOM 746 N N . ASN A 1 94 ? 8.825 -12.666 -7.513 1.00 67.62 94 ASN A N 1
ATOM 747 C CA . ASN A 1 94 ? 7.517 -13.315 -7.643 1.00 67.62 94 ASN A CA 1
ATOM 748 C C . ASN A 1 94 ? 7.007 -13.468 -9.092 1.00 67.62 94 ASN A C 1
ATOM 750 O O . ASN A 1 94 ? 6.038 -14.190 -9.322 1.00 67.62 94 ASN A O 1
ATOM 754 N N . LEU A 1 95 ? 7.654 -12.851 -10.087 1.00 76.12 95 LEU A N 1
ATOM 755 C CA . LEU A 1 95 ? 7.324 -13.061 -11.501 1.00 76.12 95 LEU A CA 1
ATOM 756 C C . LEU A 1 95 ? 7.762 -14.452 -11.997 1.00 76.12 95 LEU A C 1
ATOM 758 O O . LEU A 1 95 ? 8.760 -15.030 -11.541 1.00 76.12 95 LEU A O 1
ATOM 762 N N . ASN A 1 96 ? 7.044 -14.982 -12.991 1.00 78.75 96 ASN A N 1
ATOM 763 C CA . ASN A 1 96 ? 7.487 -16.182 -13.699 1.00 78.75 96 ASN A CA 1
ATOM 764 C C . ASN A 1 96 ? 8.761 -15.878 -14.530 1.00 78.75 96 ASN A C 1
ATOM 766 O O . ASN A 1 96 ? 9.086 -14.710 -14.766 1.00 78.75 96 ASN A O 1
ATOM 770 N N . PRO A 1 97 ? 9.517 -16.903 -14.968 1.00 77.38 97 PRO A N 1
ATOM 771 C CA . PRO A 1 97 ? 10.772 -16.690 -15.692 1.00 77.38 97 PRO A CA 1
ATOM 772 C C . PRO A 1 97 ? 10.631 -15.846 -16.966 1.00 77.38 97 PRO A C 1
ATOM 774 O O . PRO A 1 97 ? 11.528 -15.069 -17.277 1.00 77.38 97 PRO A O 1
ATOM 777 N N . GLN A 1 98 ? 9.506 -15.965 -17.674 1.00 75.12 98 GLN A N 1
ATOM 778 C CA . GLN A 1 98 ? 9.260 -15.238 -18.917 1.00 75.12 98 GLN A CA 1
ATOM 779 C C . GLN A 1 98 ? 9.059 -13.738 -18.652 1.00 75.12 98 GLN A C 1
ATOM 781 O O . GLN A 1 98 ? 9.706 -12.904 -19.282 1.00 75.12 98 GLN A O 1
ATOM 786 N N . ASP A 1 99 ? 8.237 -13.398 -17.660 1.00 73.56 99 ASP A N 1
ATOM 787 C CA . ASP A 1 99 ? 7.953 -12.010 -17.286 1.00 73.56 99 ASP A CA 1
ATOM 788 C C . ASP A 1 99 ? 9.192 -11.320 -16.690 1.00 73.56 99 ASP A C 1
ATOM 790 O O . ASP A 1 99 ? 9.425 -10.134 -16.926 1.00 73.56 99 ASP A O 1
ATOM 794 N N . LYS A 1 100 ? 10.038 -12.066 -15.960 1.00 79.25 100 LYS A N 1
ATOM 795 C CA . LYS A 1 100 ? 11.351 -11.581 -15.491 1.00 79.25 100 LYS A CA 1
ATOM 796 C C . LYS A 1 100 ? 12.237 -11.152 -16.659 1.00 79.25 100 LYS A C 1
ATOM 798 O O . LYS A 1 100 ? 12.826 -10.071 -16.618 1.00 79.25 100 LYS A O 1
ATOM 803 N N . GLU A 1 101 ? 12.327 -11.990 -17.689 1.00 75.69 101 GLU A N 1
ATOM 804 C CA . GLU A 1 101 ? 13.138 -11.733 -18.883 1.00 75.69 101 GLU A CA 1
ATOM 805 C C . GLU A 1 101 ? 12.656 -10.474 -19.622 1.00 75.69 101 GLU A C 1
ATOM 807 O O . GLU A 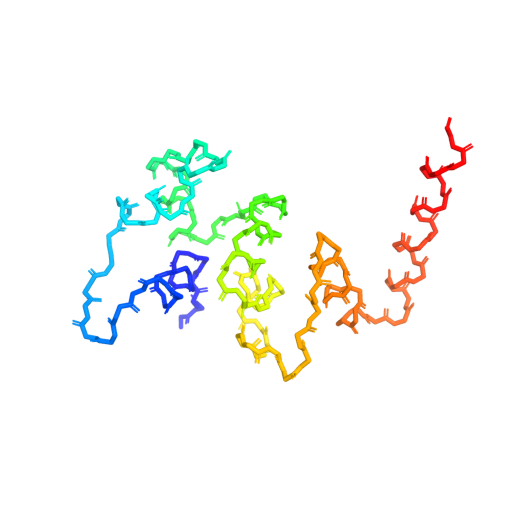1 101 ? 13.469 -9.650 -20.047 1.00 75.69 101 GLU A O 1
ATOM 812 N N . ASP A 1 102 ? 11.339 -10.279 -19.722 1.00 74.69 102 ASP A N 1
ATOM 813 C CA . ASP A 1 102 ? 10.749 -9.118 -20.392 1.00 74.69 102 ASP A CA 1
ATOM 814 C C . ASP A 1 102 ? 10.960 -7.813 -19.607 1.00 74.69 102 ASP A C 1
ATOM 816 O O . ASP A 1 102 ? 11.323 -6.789 -20.199 1.00 74.69 102 ASP A O 1
ATOM 820 N N . VAL A 1 103 ? 10.840 -7.844 -18.273 1.00 78.62 103 VAL A N 1
ATOM 821 C CA . VAL A 1 103 ? 11.172 -6.691 -17.416 1.00 78.62 103 VAL A CA 1
ATOM 822 C C . VAL A 1 103 ? 12.657 -6.333 -17.530 1.00 78.62 103 VAL A C 1
ATOM 824 O O . VAL A 1 103 ? 12.996 -5.158 -17.697 1.00 78.62 103 VAL A O 1
ATOM 827 N N . LEU A 1 104 ? 13.554 -7.326 -17.508 1.00 78.94 104 LEU A N 1
ATOM 828 C CA . LEU A 1 104 ? 14.995 -7.107 -17.684 1.00 78.94 104 LEU A CA 1
ATOM 829 C C . LEU A 1 104 ? 15.329 -6.563 -19.079 1.00 78.94 104 LEU A C 1
ATOM 831 O O . LEU A 1 104 ? 16.178 -5.679 -19.207 1.00 78.94 104 LEU A O 1
ATOM 835 N N . ARG A 1 105 ? 14.656 -7.051 -20.128 1.00 76.44 105 ARG A N 1
ATOM 836 C CA . ARG A 1 105 ? 14.826 -6.554 -21.501 1.00 76.44 105 ARG A CA 1
ATOM 837 C C . ARG A 1 105 ? 14.422 -5.086 -21.610 1.00 76.44 105 ARG A C 1
ATOM 839 O O . ARG A 1 105 ? 15.168 -4.297 -22.188 1.00 76.44 105 ARG A O 1
ATOM 846 N N . TYR A 1 106 ? 13.286 -4.713 -21.024 1.00 74.12 106 TYR A N 1
ATOM 847 C CA . TYR A 1 106 ? 12.831 -3.325 -21.005 1.00 74.12 106 TYR A CA 1
ATOM 848 C C . TYR A 1 106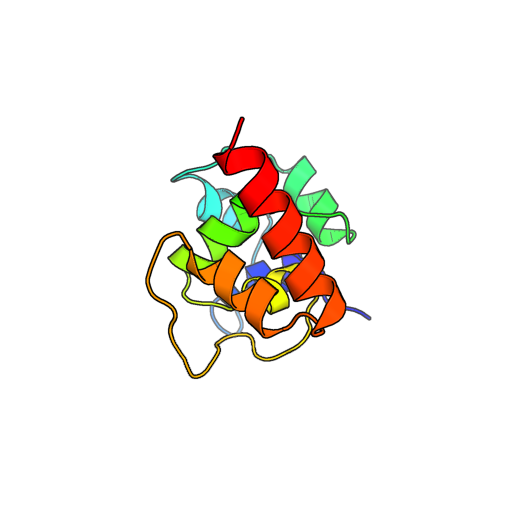 ? 13.788 -2.420 -20.217 1.00 74.12 106 TYR A C 1
ATOM 850 O O . TYR A 1 106 ? 14.157 -1.350 -20.697 1.00 74.12 106 TYR A O 1
ATOM 858 N N . ALA A 1 107 ? 14.267 -2.874 -19.055 1.00 75.88 107 ALA A N 1
ATOM 859 C CA . ALA A 1 107 ? 15.245 -2.132 -18.262 1.00 75.88 107 ALA A CA 1
ATOM 860 C C . ALA A 1 107 ? 16.549 -1.877 -19.038 1.00 75.88 107 ALA A C 1
ATOM 862 O O . ALA A 1 107 ? 17.058 -0.757 -19.034 1.00 75.88 107 ALA A O 1
ATOM 863 N N . ARG A 1 108 ? 17.058 -2.887 -19.763 1.00 78.25 108 ARG A N 1
ATOM 864 C CA . ARG A 1 108 ? 18.240 -2.738 -20.633 1.00 78.25 108 ARG A CA 1
ATOM 865 C C . ARG A 1 108 ? 18.010 -1.725 -21.750 1.00 78.25 108 ARG A C 1
ATOM 867 O O . ARG A 1 108 ? 18.882 -0.900 -21.982 1.00 78.25 108 ARG A O 1
ATOM 874 N N . TYR A 1 109 ? 16.850 -1.774 -22.406 1.00 81.56 109 TYR A N 1
ATOM 875 C CA . TYR A 1 109 ? 16.491 -0.822 -23.459 1.00 81.56 109 TYR A CA 1
ATOM 876 C C . TYR A 1 109 ? 16.515 0.623 -22.946 1.00 81.56 109 TYR A C 1
ATOM 878 O O . TYR A 1 109 ? 17.182 1.467 -23.541 1.00 81.56 109 TYR A O 1
ATOM 886 N N . VAL A 1 110 ? 15.862 0.888 -21.809 1.00 76.12 110 VAL A N 1
ATOM 887 C CA . VAL A 1 110 ? 15.824 2.228 -21.199 1.00 76.12 110 VAL A CA 1
ATOM 888 C C . VAL A 1 110 ? 17.216 2.697 -20.768 1.00 76.12 110 VAL A C 1
ATOM 890 O O . VAL A 1 110 ? 17.533 3.863 -20.947 1.00 76.12 110 VAL A O 1
ATOM 893 N N . ALA A 1 111 ? 18.059 1.811 -20.230 1.00 72.12 111 ALA A N 1
ATOM 894 C CA . ALA A 1 111 ? 19.415 2.165 -19.801 1.00 72.12 111 ALA A CA 1
ATOM 895 C C . ALA A 1 111 ? 20.390 2.429 -20.965 1.00 72.12 111 ALA A C 1
ATOM 897 O O . ALA A 1 111 ? 21.442 3.028 -20.756 1.00 72.12 111 ALA A O 1
ATOM 898 N N . SER A 1 112 ? 20.072 1.943 -22.168 1.00 71.81 112 SER A N 1
ATOM 899 C CA . SER A 1 112 ? 20.877 2.134 -23.382 1.00 71.81 112 SER A CA 1
ATOM 900 C C . SER A 1 112 ? 20.455 3.331 -24.245 1.00 71.81 112 SER A C 1
ATOM 902 O O . SER A 1 112 ? 21.096 3.579 -25.267 1.00 71.81 112 SER A O 1
ATOM 904 N N . ALA A 1 113 ? 19.379 4.023 -23.862 1.00 52.19 113 ALA A N 1
ATOM 905 C CA . ALA A 1 113 ? 18.826 5.196 -24.541 1.00 52.19 113 ALA A CA 1
ATOM 906 C C . ALA A 1 113 ? 19.276 6.495 -23.859 1.00 52.19 113 ALA A C 1
ATOM 908 O O . ALA A 1 113 ? 19.468 7.490 -24.593 1.00 52.19 113 ALA A O 1
#

Secondary structure (DSSP, 8-state):
-PPPHHHHHHHHHSPTTPPP-HHHHHHHHTTT----HHHHHHHHTTPPPPHHHHHHHHHHHT--HHHHHHS-S-SS-SS---STTHHHHHHHHHS-HHHHHHHHHHHHHHHT-

Radius of gyration: 15.15 Å; chains: 1; bounding box: 36×31×42 Å

InterPro domains:
  IPR010982 Lambda repressor-like, DNA-binding domain superfamily [G3DSA:1.10.260.40] (1-77)

Sequence (113 aa):
MTETIFDRIATVIGTPGQKVYQADVIKAFRPKFRVSQSSVSKWASGDRMSIEKAIWFSNKYKVSGWWLLTGEGPMRPEYQIDGEDSLLLDILSNLNPQDKEDVLRYARYVASA

pLDDT: mean 82.34, std 12.47, range [47.72, 95.31]

Foldseek 3Di:
DDDFLLNLLCVLQDDVPDDDDLVSVCVLQVVPDRDDSVNSVCRRVRHFDDVLSLLVSCQVSQFASVCSGRVDDGRHDPDRPHDSCRNVVSVLVPDDPVVNVVVVVVVVVVVVD

Organism: NCBI:txid589873